Protein AF-A0A2H0QIR8-F1 (afdb_monomer)

Mean predicted aligned error: 7.7 Å

Radius of gyration: 20.05 Å; Cα contacts (8 Å, |Δi|>4): 141; chains: 1; bounding box: 54×33×45 Å

Structure (mmCIF, N/CA/C/O backbone):
data_AF-A0A2H0QIR8-F1
#
_entry.id   AF-A0A2H0QIR8-F1
#
loop_
_atom_site.group_PDB
_atom_site.id
_atom_site.type_symbol
_atom_site.label_atom_id
_atom_site.label_alt_id
_atom_site.label_comp_id
_atom_site.label_asym_id
_atom_site.label_entity_id
_atom_site.label_seq_id
_atom_site.pdbx_PDB_ins_code
_atom_site.Cartn_x
_atom_site.Cartn_y
_atom_site.Cartn_z
_atom_site.occupancy
_atom_site.B_iso_or_equiv
_atom_site.auth_seq_id
_atom_site.auth_comp_id
_atom_site.auth_asym_id
_atom_site.auth_atom_id
_atom_site.pdbx_PDB_model_num
ATOM 1 N N . MET A 1 1 ? -20.745 -11.296 -6.417 1.00 85.25 1 MET A N 1
ATOM 2 C CA . MET A 1 1 ? -19.866 -11.182 -5.228 1.00 85.25 1 MET A CA 1
ATOM 3 C C . MET A 1 1 ? -20.223 -9.989 -4.343 1.00 85.25 1 MET A C 1
ATOM 5 O O . MET A 1 1 ? -20.564 -10.203 -3.192 1.00 85.25 1 MET A O 1
ATOM 9 N N . ILE A 1 2 ? -20.226 -8.756 -4.863 1.00 90.00 2 ILE A N 1
ATOM 10 C CA . ILE A 1 2 ? -20.545 -7.543 -4.082 1.00 90.00 2 ILE A CA 1
ATOM 11 C C . ILE A 1 2 ? -21.910 -7.641 -3.384 1.00 90.00 2 ILE A C 1
ATOM 13 O O . ILE A 1 2 ? -21.970 -7.534 -2.166 1.00 90.00 2 ILE A O 1
ATOM 17 N N . LEU A 1 3 ? -22.983 -7.952 -4.118 1.00 93.56 3 LEU A N 1
ATOM 18 C CA . LEU A 1 3 ? -24.334 -8.078 -3.545 1.00 93.56 3 LEU A CA 1
ATOM 19 C C . LEU A 1 3 ? -24.420 -9.098 -2.396 1.00 93.56 3 LEU A C 1
ATOM 21 O O . LEU A 1 3 ? -25.141 -8.874 -1.432 1.00 93.56 3 LEU A O 1
ATOM 25 N N . PHE A 1 4 ? -23.645 -10.184 -2.473 1.00 95.06 4 PHE A N 1
ATOM 26 C CA . PHE A 1 4 ? -23.583 -11.196 -1.418 1.00 95.06 4 PHE A CA 1
ATOM 27 C C . PHE A 1 4 ? -22.948 -10.635 -0.139 1.00 95.06 4 PHE A C 1
ATOM 29 O O . PHE A 1 4 ? -23.516 -10.777 0.940 1.00 95.06 4 PHE A O 1
ATOM 36 N N . ILE A 1 5 ? -21.819 -9.929 -0.266 1.00 94.56 5 ILE A N 1
ATOM 37 C CA . ILE A 1 5 ? -21.133 -9.289 0.867 1.00 94.56 5 ILE A CA 1
ATOM 38 C C . ILE A 1 5 ? -22.055 -8.265 1.542 1.00 94.56 5 ILE A C 1
ATOM 40 O O . ILE A 1 5 ? -22.181 -8.265 2.766 1.00 94.56 5 ILE A O 1
ATOM 44 N N . TRP A 1 6 ? -22.748 -7.434 0.756 1.00 94.25 6 TRP A N 1
ATOM 45 C CA . TRP A 1 6 ? -23.712 -6.469 1.292 1.00 94.25 6 TRP A CA 1
ATOM 46 C C . TRP A 1 6 ? -24.889 -7.157 1.987 1.00 94.25 6 TRP A C 1
ATOM 48 O O . TRP A 1 6 ? -25.276 -6.735 3.073 1.00 94.25 6 TRP A O 1
ATOM 58 N N . GLY A 1 7 ? -25.419 -8.242 1.417 1.00 96.44 7 GLY A N 1
ATOM 59 C CA . GLY A 1 7 ? -26.488 -9.025 2.039 1.00 96.44 7 GLY A CA 1
ATOM 60 C C . GLY A 1 7 ? -26.086 -9.594 3.404 1.00 96.44 7 GLY A C 1
ATOM 61 O O . GLY A 1 7 ? -26.820 -9.444 4.384 1.00 96.44 7 GLY A O 1
ATOM 62 N N . VAL A 1 8 ? -24.890 -10.180 3.505 1.00 96.12 8 VAL A N 1
ATOM 63 C CA . VAL A 1 8 ? -24.347 -10.683 4.780 1.00 96.12 8 VAL A CA 1
ATOM 64 C C . VAL A 1 8 ? -24.144 -9.543 5.782 1.00 96.12 8 VAL A C 1
ATOM 66 O O . VAL A 1 8 ? -24.534 -9.658 6.942 1.00 96.12 8 VAL A O 1
ATOM 69 N N . ALA A 1 9 ? -23.598 -8.407 5.347 1.00 94.31 9 ALA A N 1
ATOM 70 C CA . ALA A 1 9 ? -23.396 -7.257 6.226 1.00 94.31 9 ALA A CA 1
ATOM 71 C C . ALA A 1 9 ? -24.724 -6.706 6.780 1.00 94.31 9 ALA A C 1
ATOM 73 O O . ALA A 1 9 ? -24.834 -6.464 7.985 1.00 94.31 9 ALA A O 1
ATOM 74 N N . PHE A 1 10 ? -25.749 -6.553 5.934 1.00 94.81 10 PHE A N 1
ATOM 75 C CA . PHE A 1 10 ? -27.067 -6.063 6.352 1.00 94.81 10 PHE A CA 1
ATOM 76 C C . PHE A 1 10 ? -27.774 -7.030 7.301 1.00 94.81 10 PHE A C 1
ATOM 78 O O . PHE A 1 10 ? -28.322 -6.592 8.312 1.00 94.81 10 PHE A O 1
ATOM 85 N N . THR A 1 11 ? -27.732 -8.333 7.017 1.00 95.50 11 THR A N 1
ATOM 86 C CA . THR A 1 11 ? -28.351 -9.352 7.881 1.00 95.50 11 THR A CA 1
ATOM 87 C C . THR A 1 11 ? -27.687 -9.404 9.254 1.00 95.50 11 THR A C 1
ATOM 89 O O . THR A 1 11 ? -28.385 -9.333 10.264 1.00 95.50 11 THR A O 1
ATOM 92 N N . LEU A 1 12 ? -26.353 -9.425 9.322 1.00 94.81 12 LEU A N 1
ATOM 93 C CA . LEU A 1 12 ? -25.621 -9.400 10.594 1.00 94.81 12 LEU A CA 1
ATOM 94 C C . LEU A 1 12 ? -25.852 -8.104 11.377 1.00 94.81 12 LEU A C 1
ATOM 96 O O . LEU A 1 12 ? -26.029 -8.145 12.593 1.00 94.81 12 LEU A O 1
ATOM 100 N N . THR A 1 13 ? -25.905 -6.960 10.691 1.00 93.31 13 THR A N 1
ATOM 101 C CA . THR A 1 13 ? -26.209 -5.672 11.334 1.00 93.31 13 THR A CA 1
ATOM 102 C C . THR A 1 13 ? -27.641 -5.653 11.869 1.00 93.31 13 THR A C 1
ATOM 104 O O . THR A 1 13 ? -27.863 -5.207 12.992 1.00 93.31 13 THR A O 1
ATOM 107 N N . GLY A 1 14 ? -28.605 -6.201 11.121 1.00 94.12 14 GLY A N 1
ATOM 108 C CA . GLY A 1 14 ? -29.989 -6.359 11.569 1.00 94.12 14 GLY A CA 1
ATOM 109 C C . GLY A 1 14 ? -30.105 -7.260 12.801 1.00 94.12 14 GLY A C 1
ATOM 110 O O . GLY A 1 14 ? -30.740 -6.877 13.782 1.00 94.12 14 GLY A O 1
ATOM 111 N N . LEU A 1 15 ? -29.424 -8.410 12.805 1.00 95.00 15 LEU A N 1
ATOM 112 C CA . LEU A 1 15 ? -29.363 -9.309 13.964 1.00 95.00 15 LEU A CA 1
ATOM 113 C C . LEU A 1 15 ? -28.698 -8.644 15.180 1.00 95.00 15 LEU A C 1
ATOM 115 O O . LEU A 1 15 ? -29.187 -8.783 16.301 1.00 95.00 15 LEU A O 1
ATOM 119 N N . SER A 1 16 ? -27.623 -7.878 14.970 1.00 94.25 16 SER A N 1
ATOM 120 C CA . SER A 1 16 ? -26.984 -7.081 16.026 1.00 94.25 16 SER A CA 1
ATOM 121 C C . SER A 1 16 ? -27.949 -6.047 16.605 1.00 94.25 16 SER A C 1
ATOM 123 O O . SER A 1 16 ? -28.041 -5.904 17.823 1.00 94.25 16 SER A O 1
ATOM 125 N N . PHE A 1 17 ? -28.723 -5.377 15.747 1.00 93.50 17 PHE A N 1
ATOM 126 C CA . PHE A 1 17 ? -29.702 -4.375 16.159 1.00 93.50 17 PHE A CA 1
ATOM 127 C C . PHE A 1 17 ? -30.837 -4.982 16.992 1.00 93.50 17 PHE A C 1
ATOM 129 O O . PHE A 1 17 ? -31.295 -4.358 17.944 1.00 93.50 17 PHE A O 1
ATOM 136 N N . LEU A 1 18 ? -31.276 -6.207 16.684 1.00 94.06 18 LEU A N 1
ATOM 137 C CA . LEU A 1 18 ? -32.261 -6.923 17.505 1.00 94.06 18 LEU A CA 1
ATOM 138 C C . LEU A 1 18 ? -31.709 -7.301 18.887 1.00 94.06 18 LEU A C 1
ATOM 140 O O . LEU A 1 18 ? -32.464 -7.314 19.855 1.00 94.06 18 LEU A O 1
ATOM 144 N N . LYS A 1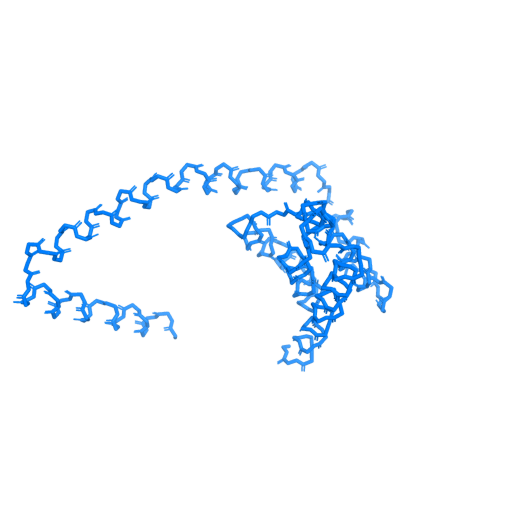 19 ? -30.407 -7.597 18.980 1.00 94.25 19 LYS A N 1
ATOM 145 C CA . LYS A 1 19 ? -29.754 -8.040 20.218 1.00 94.25 19 LYS A CA 1
ATOM 146 C C . LYS A 1 19 ? -29.381 -6.883 21.146 1.00 94.25 19 LYS A C 1
ATOM 148 O O . LYS A 1 19 ? -29.557 -6.997 22.353 1.00 94.25 19 LYS A O 1
ATOM 153 N N . ASP A 1 20 ? -28.863 -5.791 20.592 1.00 94.25 20 ASP A N 1
ATOM 154 C CA . ASP A 1 20 ? -28.479 -4.594 21.339 1.00 94.25 20 ASP A CA 1
ATOM 155 C C . ASP A 1 20 ? -28.569 -3.358 20.431 1.00 94.25 20 ASP A C 1
ATOM 157 O O . ASP A 1 20 ? -27.643 -3.016 19.681 1.00 94.25 20 ASP A O 1
ATOM 161 N N . LYS A 1 21 ? -29.728 -2.693 20.480 1.00 90.62 21 LYS A N 1
ATOM 162 C CA . LYS A 1 21 ? -30.020 -1.499 19.673 1.00 90.62 21 LYS A CA 1
ATOM 163 C C . LYS A 1 21 ? -29.065 -0.356 19.987 1.00 90.62 21 LYS A C 1
ATOM 165 O O . LYS A 1 21 ? -28.601 0.316 19.069 1.00 90.62 21 LYS A O 1
ATOM 170 N N . GLN A 1 22 ? -28.784 -0.141 21.270 1.00 93.50 22 GLN A N 1
ATOM 171 C CA . GLN A 1 22 ? -28.008 1.003 21.727 1.00 93.50 22 GLN A CA 1
ATOM 172 C C . GLN A 1 22 ? -26.551 0.864 21.290 1.00 93.50 22 GLN A C 1
ATOM 174 O O . GLN A 1 22 ? -26.025 1.749 20.616 1.00 93.50 22 GLN A O 1
ATOM 179 N N . LYS A 1 23 ? -25.943 -0.300 21.535 1.00 91.88 23 LYS A N 1
ATOM 180 C CA . LYS A 1 23 ? -24.572 -0.585 21.102 1.00 91.88 23 LYS A CA 1
ATOM 181 C C . LYS A 1 23 ? -24.426 -0.574 19.583 1.00 91.88 23 LYS A C 1
ATOM 183 O O . LYS A 1 23 ? -23.459 -0.023 19.061 1.00 91.88 23 LYS A O 1
ATOM 188 N N . THR A 1 24 ? -25.389 -1.148 18.857 1.00 93.44 24 THR A N 1
ATOM 189 C CA . THR A 1 24 ? -25.355 -1.152 17.386 1.00 93.44 24 THR A CA 1
ATOM 190 C C . THR A 1 24 ? -25.426 0.274 16.834 1.00 93.44 24 THR A C 1
ATOM 192 O O . THR A 1 24 ? -24.661 0.626 15.938 1.00 93.44 24 THR A O 1
ATOM 195 N N . TYR A 1 25 ? -26.288 1.121 17.400 1.00 93.69 25 TYR A N 1
ATOM 196 C CA . TYR A 1 25 ? -26.422 2.521 16.998 1.00 93.69 25 TYR A CA 1
ATOM 197 C C . TYR A 1 25 ? -25.160 3.348 17.287 1.00 93.69 25 TYR A C 1
ATOM 199 O O . TYR A 1 25 ? -24.696 4.086 16.415 1.00 93.69 25 TYR A O 1
ATOM 207 N N . GLU A 1 26 ? -24.566 3.194 18.472 1.00 94.81 26 GLU A N 1
ATOM 208 C CA . GLU A 1 26 ? -23.320 3.875 18.847 1.00 94.81 26 GLU A CA 1
ATOM 209 C C . GLU A 1 26 ? -22.171 3.529 17.892 1.00 94.81 26 GLU A C 1
ATOM 211 O O . GLU A 1 26 ? -21.480 4.428 17.399 1.00 94.81 26 GLU A O 1
ATOM 216 N N . VAL A 1 27 ? -22.009 2.243 17.562 1.00 93.69 27 VAL A N 1
ATOM 217 C CA . VAL A 1 27 ? -20.994 1.782 16.605 1.00 93.69 27 VAL A CA 1
ATOM 218 C C . VAL A 1 27 ? -21.278 2.315 15.200 1.00 93.69 27 VAL A C 1
ATOM 220 O O . VAL A 1 27 ? -20.353 2.798 14.550 1.00 93.69 27 VAL A O 1
ATOM 223 N N . LEU A 1 28 ? -22.534 2.318 14.736 1.00 93.88 28 LEU A N 1
ATOM 224 C CA . LEU A 1 28 ? -22.894 2.887 13.429 1.00 93.88 28 LEU A CA 1
ATOM 225 C C . LEU A 1 28 ? -22.543 4.378 13.332 1.00 93.88 28 LEU A C 1
ATOM 227 O O . LEU A 1 28 ? -21.944 4.811 12.344 1.00 93.88 28 LEU A O 1
ATOM 231 N N . ILE A 1 29 ? -22.864 5.168 14.361 1.00 95.62 29 ILE A N 1
ATOM 232 C CA . ILE A 1 29 ? -22.491 6.589 14.410 1.00 95.62 29 ILE A CA 1
ATOM 233 C C . ILE A 1 29 ? -20.975 6.749 14.408 1.00 95.62 29 ILE A C 1
ATOM 235 O O . ILE A 1 29 ? -20.453 7.611 13.695 1.00 95.62 29 ILE A O 1
ATOM 239 N N . PHE A 1 30 ? -20.263 5.945 15.197 1.00 94.81 30 PHE A N 1
ATOM 240 C CA . PHE A 1 30 ? -18.806 5.973 15.241 1.00 94.81 30 PHE A CA 1
ATOM 241 C C . PHE A 1 30 ? -18.199 5.673 13.864 1.00 94.81 30 PHE A C 1
ATOM 243 O O . PHE A 1 30 ? -17.352 6.434 13.391 1.00 94.81 30 PHE A O 1
ATOM 250 N N . SER A 1 31 ? -18.688 4.641 13.172 1.00 93.31 31 SER A N 1
ATOM 251 C CA . SER A 1 31 ? -18.265 4.290 11.815 1.00 93.31 31 SER A CA 1
ATOM 252 C C . SER A 1 31 ? -18.531 5.419 10.819 1.00 93.31 31 SER A C 1
ATOM 254 O O . SER A 1 31 ? -17.636 5.769 10.051 1.00 93.31 31 SER A O 1
ATOM 256 N N . ILE A 1 32 ? -19.709 6.056 10.861 1.00 94.69 32 ILE A N 1
ATOM 257 C CA . ILE A 1 32 ? -20.032 7.201 9.989 1.00 94.69 32 ILE A CA 1
ATOM 258 C C . ILE A 1 32 ? -19.130 8.403 10.298 1.00 94.69 32 ILE A C 1
ATOM 260 O O . ILE A 1 32 ? -18.660 9.069 9.376 1.00 94.69 32 ILE A O 1
ATOM 264 N N . LYS A 1 33 ? -18.857 8.697 11.574 1.00 95.44 33 LYS A N 1
ATOM 265 C CA . LYS A 1 33 ? -17.932 9.776 11.967 1.00 95.44 33 LYS A CA 1
ATOM 266 C C . LYS A 1 33 ? -16.508 9.496 11.489 1.00 95.44 33 LYS A C 1
ATOM 268 O O . LYS A 1 33 ? -15.866 10.398 10.955 1.00 95.44 33 LYS A O 1
ATOM 273 N N . SER A 1 34 ? -16.036 8.260 11.638 1.00 93.44 34 SER A N 1
ATOM 274 C CA . SER A 1 34 ? -14.732 7.825 11.131 1.00 93.44 34 SER A CA 1
ATOM 275 C C . SER A 1 34 ? -14.657 7.974 9.609 1.00 93.44 34 SER A C 1
ATOM 277 O O . SER A 1 34 ? -13.729 8.595 9.093 1.00 93.44 34 SER A O 1
ATOM 279 N N . LEU A 1 35 ? -15.697 7.537 8.891 1.00 91.06 35 LEU A N 1
ATOM 280 C CA . LEU A 1 35 ? -15.799 7.698 7.442 1.00 91.06 35 LEU A CA 1
ATOM 281 C C . LEU A 1 35 ? -15.770 9.178 7.030 1.00 91.06 35 LEU A C 1
ATOM 283 O O . LEU A 1 35 ? -14.998 9.550 6.151 1.00 91.06 35 LEU A O 1
ATOM 287 N N . LYS A 1 36 ? -16.538 10.046 7.704 1.00 94.00 36 LYS A N 1
ATOM 288 C CA . LYS A 1 36 ? -16.517 11.501 7.466 1.00 94.00 36 LYS A CA 1
ATOM 289 C C . LYS A 1 36 ? -15.148 12.126 7.729 1.00 94.00 36 LYS A C 1
ATOM 291 O O . LYS A 1 36 ? -14.798 13.079 7.048 1.00 94.00 36 LYS A O 1
ATOM 296 N N . LYS A 1 37 ? -14.375 11.607 8.685 1.00 91.38 37 LYS A N 1
ATOM 297 C CA . LYS A 1 37 ? -13.007 12.073 8.958 1.00 91.38 37 LYS A CA 1
ATOM 298 C C . LYS A 1 37 ? -12.024 11.638 7.866 1.00 91.38 37 LYS A C 1
ATOM 300 O O . LYS A 1 37 ? -11.109 12.388 7.551 1.00 91.38 37 LYS A O 1
ATOM 305 N N 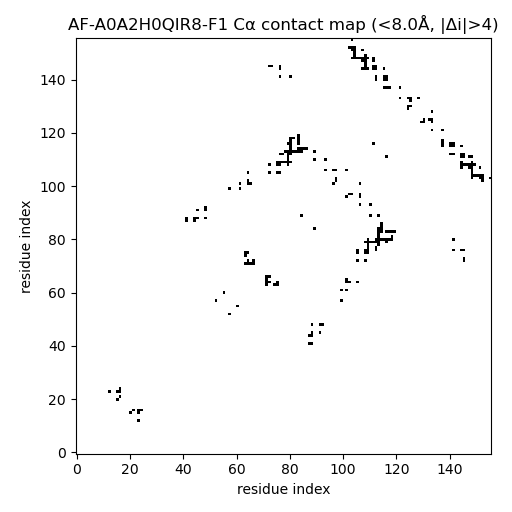. LEU A 1 38 ? -12.225 10.456 7.284 1.00 87.06 38 LEU A N 1
ATOM 306 C CA . LEU A 1 38 ? -11.401 9.937 6.189 1.00 87.06 38 LEU A CA 1
ATOM 307 C C . LEU A 1 38 ? -11.756 10.560 4.832 1.00 87.06 38 LEU A C 1
ATOM 309 O O . LEU A 1 38 ? -10.869 10.719 3.998 1.00 87.06 38 LEU A O 1
ATOM 313 N N . LEU A 1 39 ? -13.020 10.942 4.610 1.00 89.00 39 LEU A N 1
ATOM 314 C CA . LEU A 1 39 ? -13.508 11.480 3.333 1.00 89.00 39 LEU A CA 1
ATOM 315 C C . LEU A 1 39 ? -12.649 12.631 2.778 1.00 89.00 39 LEU A C 1
ATOM 317 O O . LEU A 1 39 ? -12.214 12.513 1.637 1.00 89.00 39 LEU A O 1
ATOM 321 N N . PRO A 1 40 ? -12.365 13.716 3.531 1.00 88.81 40 PRO A N 1
ATOM 322 C CA . PRO A 1 40 ? -11.576 14.840 3.025 1.00 88.81 40 PRO A CA 1
ATOM 323 C C . PRO A 1 40 ? -10.185 14.409 2.567 1.00 88.81 40 PRO A C 1
ATOM 325 O O . PRO A 1 40 ? -9.709 14.843 1.522 1.00 88.81 40 PRO A O 1
ATOM 328 N N . THR A 1 41 ? -9.556 13.508 3.325 1.00 82.75 41 THR A N 1
ATOM 329 C CA . THR A 1 41 ? -8.258 12.936 2.980 1.00 82.75 41 THR A CA 1
ATOM 330 C C . THR A 1 41 ? -8.356 12.110 1.699 1.00 82.75 41 THR A C 1
ATOM 332 O O . THR A 1 41 ? -7.579 12.345 0.784 1.00 82.75 41 THR A O 1
ATOM 335 N N . LEU A 1 42 ? -9.350 11.223 1.575 1.00 83.75 42 LEU A N 1
ATO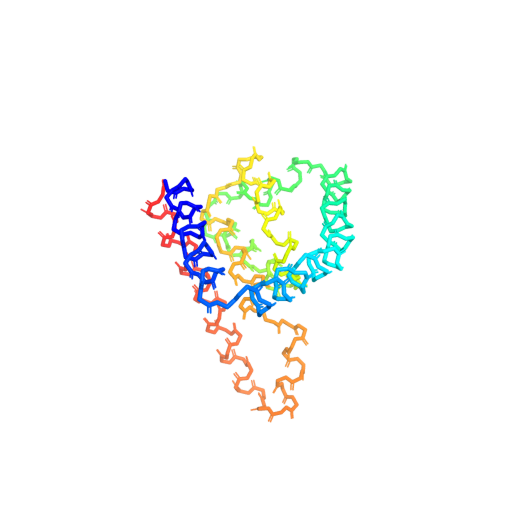M 336 C CA . LEU A 1 42 ? -9.573 10.426 0.361 1.00 83.75 42 LEU A CA 1
ATOM 337 C C . LEU A 1 42 ? -9.853 11.300 -0.872 1.00 83.75 42 LEU A C 1
ATOM 339 O O . LEU A 1 42 ? -9.297 11.048 -1.937 1.00 83.75 42 LEU A O 1
ATOM 343 N N . PHE A 1 43 ? -10.669 12.347 -0.738 1.00 85.12 43 PHE A N 1
ATOM 344 C CA . PHE A 1 43 ? -10.943 13.284 -1.830 1.00 85.12 43 PHE A CA 1
ATOM 345 C C . PHE A 1 43 ? -9.695 14.065 -2.241 1.00 85.12 43 PHE A C 1
ATOM 347 O O . PHE A 1 43 ? -9.393 14.131 -3.431 1.00 85.12 43 PHE A O 1
ATOM 354 N N . GLY A 1 44 ? -8.940 14.604 -1.278 1.00 84.06 44 GLY A N 1
ATOM 355 C CA . GLY A 1 44 ? -7.676 15.288 -1.560 1.00 84.06 44 GLY A CA 1
ATOM 356 C C . GLY A 1 44 ? -6.668 14.372 -2.255 1.00 84.06 44 GLY A C 1
ATOM 357 O O . GLY A 1 44 ? -5.984 14.788 -3.184 1.00 84.06 44 GLY A O 1
ATOM 358 N N . MET A 1 45 ? -6.638 13.099 -1.865 1.00 77.38 45 MET A N 1
ATOM 359 C CA . MET A 1 45 ? -5.806 12.062 -2.470 1.00 77.38 45 MET A CA 1
ATOM 360 C C . MET A 1 45 ? -6.196 11.759 -3.923 1.00 77.38 45 MET A C 1
ATOM 362 O O . MET A 1 45 ? -5.333 11.774 -4.798 1.00 77.38 45 MET A O 1
ATOM 366 N N . VAL A 1 46 ? -7.483 11.524 -4.202 1.00 79.62 46 VAL A N 1
ATOM 367 C CA . VAL A 1 46 ? -7.977 11.286 -5.572 1.00 79.62 46 VAL A CA 1
ATOM 368 C C . VAL A 1 46 ? -7.736 12.510 -6.455 1.00 79.62 46 VAL A C 1
ATOM 370 O O . VAL A 1 46 ? -7.298 12.363 -7.594 1.00 79.62 46 VAL A O 1
ATOM 373 N N . PHE A 1 47 ? -7.955 13.715 -5.921 1.00 83.56 47 PHE A N 1
ATOM 374 C CA . PHE A 1 47 ? -7.677 14.960 -6.632 1.00 83.56 47 PHE A CA 1
ATOM 375 C C . PHE A 1 47 ? -6.187 15.115 -6.949 1.00 83.56 47 PHE A C 1
ATOM 377 O O . PHE A 1 47 ? -5.837 15.447 -8.075 1.00 83.56 47 PHE A O 1
ATOM 384 N N . PHE A 1 48 ? -5.302 14.819 -5.994 1.00 78.25 48 PHE A N 1
ATOM 385 C CA . PHE A 1 48 ? -3.853 14.871 -6.193 1.00 78.25 48 PHE A CA 1
ATOM 386 C C . PHE A 1 48 ? -3.373 13.873 -7.253 1.00 78.25 48 PHE A C 1
ATOM 388 O O . PHE A 1 48 ? -2.580 14.236 -8.117 1.00 78.25 48 PHE A O 1
ATOM 395 N N . VAL A 1 49 ? -3.890 12.639 -7.234 1.00 74.31 49 VAL A N 1
ATOM 396 C CA . VAL A 1 49 ? -3.601 11.644 -8.280 1.00 74.31 49 VAL A CA 1
ATOM 397 C C . VAL A 1 49 ? -4.086 12.139 -9.636 1.00 74.31 49 VAL A C 1
ATOM 399 O O . VAL A 1 49 ? -3.311 12.133 -10.585 1.00 74.31 49 VAL A O 1
ATOM 402 N N . GLY A 1 50 ? -5.327 12.625 -9.723 1.00 76.31 50 GLY A N 1
ATOM 403 C CA . GLY A 1 50 ? -5.856 13.213 -10.954 1.00 76.31 50 GLY A CA 1
ATOM 404 C C . GLY A 1 50 ? -4.980 14.360 -11.461 1.00 76.31 50 GLY A C 1
ATOM 405 O O . GLY A 1 50 ? -4.610 14.379 -12.629 1.00 76.31 50 GLY A O 1
ATOM 406 N N . PHE A 1 51 ? -4.564 15.264 -10.574 1.00 81.94 51 PHE A N 1
ATOM 407 C CA . PHE A 1 51 ? -3.688 16.388 -10.895 1.00 81.94 51 PHE A CA 1
ATOM 408 C C . PHE A 1 51 ? -2.320 15.937 -11.424 1.00 81.94 51 PHE A C 1
ATOM 410 O O . PHE A 1 51 ? -1.881 16.429 -12.463 1.00 81.94 51 PHE A O 1
ATOM 417 N N . ILE A 1 52 ? -1.677 14.954 -10.779 1.00 74.06 52 ILE A N 1
ATOM 418 C CA . ILE A 1 52 ? -0.438 14.340 -11.282 1.00 74.06 52 ILE A CA 1
ATOM 419 C C . ILE 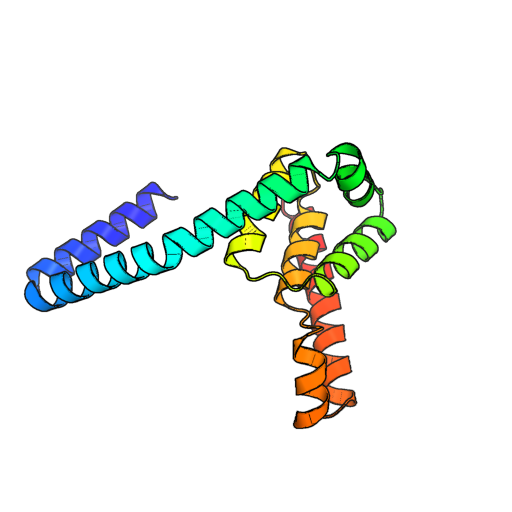A 1 52 ? -0.667 13.760 -12.679 1.00 74.06 52 ILE A C 1
ATOM 421 O O . ILE A 1 52 ? 0.079 14.088 -13.592 1.00 74.06 52 ILE A O 1
ATOM 425 N N . LEU A 1 53 ? -1.711 12.955 -12.877 1.00 69.25 53 LEU A N 1
ATOM 426 C CA . LEU A 1 53 ? -2.009 12.357 -14.184 1.00 69.25 53 LEU A CA 1
ATOM 427 C C . LEU A 1 53 ? -2.342 13.405 -15.260 1.00 69.25 53 LEU A C 1
ATOM 429 O O . LEU A 1 53 ? -2.151 13.146 -16.439 1.00 69.25 53 LEU A O 1
ATOM 433 N N . THR A 1 54 ? -2.802 14.597 -14.873 1.00 75.62 54 THR A N 1
ATOM 434 C CA . THR A 1 54 ? -3.042 15.701 -15.818 1.00 75.62 54 THR A CA 1
ATOM 435 C C . THR A 1 54 ? -1.734 16.397 -16.218 1.00 75.62 54 THR A C 1
ATOM 437 O O . THR A 1 54 ? -1.581 16.830 -17.356 1.00 75.62 54 THR A O 1
ATOM 440 N N . ILE A 1 55 ? -0.781 16.516 -15.286 1.00 75.00 55 ILE A N 1
ATOM 441 C CA . ILE A 1 55 ? 0.532 17.143 -15.524 1.00 75.00 55 ILE A CA 1
ATOM 442 C C . ILE A 1 55 ? 1.479 16.204 -16.277 1.00 75.00 55 ILE A C 1
ATOM 444 O O . ILE A 1 55 ? 2.275 16.652 -17.103 1.00 75.00 55 ILE A O 1
ATOM 448 N N . PHE A 1 56 ? 1.428 14.909 -15.974 1.00 66.75 56 PHE A N 1
ATOM 449 C CA . PHE A 1 56 ? 2.251 13.891 -16.611 1.00 66.75 56 PHE A CA 1
ATOM 450 C C . PHE A 1 56 ? 1.462 13.256 -17.761 1.00 66.75 56 PHE A C 1
ATOM 452 O O . PHE A 1 56 ? 0.513 12.530 -17.486 1.00 66.75 56 PHE A O 1
ATOM 459 N N . PRO A 1 57 ? 1.848 13.480 -19.035 1.00 66.75 57 PRO A N 1
ATOM 460 C CA . PRO A 1 57 ? 1.145 12.909 -20.176 1.00 66.75 57 PRO A CA 1
ATOM 461 C C . PRO A 1 57 ? 1.005 11.398 -20.026 1.00 66.75 57 PRO A C 1
ATOM 463 O O . PRO A 1 57 ? 1.984 10.722 -19.684 1.00 66.75 57 PRO A O 1
ATOM 466 N N . GLU A 1 58 ? -0.177 10.875 -20.348 1.00 66.56 58 GLU A N 1
ATOM 467 C CA . GLU A 1 58 ? -0.452 9.436 -20.353 1.00 66.56 58 GLU A CA 1
ATOM 468 C C . GLU A 1 58 ? 0.621 8.665 -21.131 1.00 66.56 58 GLU A C 1
ATOM 470 O O . GLU A 1 58 ? 1.090 7.627 -20.681 1.00 66.56 58 GLU A O 1
ATOM 475 N N . GLU A 1 59 ? 1.110 9.240 -22.231 1.00 65.75 59 GLU A N 1
ATOM 476 C CA . GLU A 1 59 ? 2.195 8.715 -23.063 1.00 65.75 59 GLU A CA 1
ATOM 477 C C . GLU A 1 59 ? 3.500 8.481 -22.286 1.00 65.75 59 GLU A C 1
ATOM 479 O O . GLU A 1 59 ? 4.146 7.449 -22.463 1.00 65.75 59 GLU A O 1
ATOM 484 N N . LYS A 1 60 ? 3.890 9.402 -21.393 1.00 69.56 60 LYS A N 1
ATOM 485 C CA . LYS A 1 60 ? 5.124 9.273 -20.596 1.00 69.56 60 LYS A CA 1
ATOM 486 C C . LYS A 1 60 ? 4.983 8.218 -19.509 1.00 69.56 60 LYS A C 1
ATOM 488 O O . LYS A 1 60 ? 5.936 7.496 -19.233 1.00 69.56 60 LYS A O 1
ATOM 493 N N . ILE A 1 61 ? 3.802 8.125 -18.904 1.00 68.12 61 ILE A N 1
ATOM 494 C CA . ILE A 1 61 ? 3.499 7.105 -17.898 1.00 68.12 61 ILE A CA 1
ATOM 495 C C . ILE A 1 61 ? 3.475 5.736 -18.574 1.00 68.12 61 ILE A C 1
ATOM 497 O O . ILE A 1 61 ? 4.179 4.818 -18.156 1.00 68.12 61 ILE A O 1
ATOM 501 N N . MET A 1 62 ? 2.747 5.622 -19.683 1.00 69.50 62 MET A N 1
ATOM 502 C CA . MET A 1 62 ? 2.672 4.398 -20.464 1.00 69.50 62 MET A CA 1
ATOM 503 C C . MET A 1 62 ? 4.032 4.010 -21.037 1.00 69.50 62 MET A C 1
ATOM 505 O O . MET A 1 62 ? 4.308 2.827 -21.100 1.00 69.50 62 MET A O 1
ATOM 509 N N . MET A 1 63 ? 4.949 4.930 -21.349 1.00 70.88 63 MET A N 1
ATOM 510 C CA . MET A 1 63 ? 6.314 4.571 -21.770 1.00 70.88 63 MET A CA 1
ATOM 511 C C . MET A 1 63 ? 7.070 3.720 -20.728 1.00 70.88 63 MET A C 1
ATOM 513 O O . MET A 1 63 ? 7.868 2.856 -21.103 1.00 70.88 63 MET A O 1
ATOM 517 N N . ILE A 1 64 ? 6.791 3.923 -19.435 1.00 69.75 64 ILE A N 1
ATOM 518 C CA . ILE A 1 64 ? 7.357 3.130 -18.332 1.00 69.75 64 ILE A CA 1
ATOM 519 C C . ILE A 1 64 ? 6.674 1.753 -18.260 1.00 69.75 64 ILE A C 1
ATOM 521 O O . ILE A 1 64 ? 7.349 0.737 -18.115 1.00 69.75 64 ILE A O 1
ATOM 525 N N . PHE A 1 65 ? 5.347 1.706 -18.419 1.00 69.12 65 PHE A N 1
ATOM 526 C CA . PHE A 1 65 ? 4.552 0.469 -18.358 1.00 69.12 65 PHE A CA 1
ATOM 527 C C . PHE A 1 65 ? 4.543 -0.349 -19.664 1.00 69.12 65 PHE A C 1
ATOM 529 O O . PHE A 1 65 ? 4.143 -1.508 -19.662 1.00 69.12 65 PHE A O 1
ATOM 536 N N . ASN A 1 66 ? 4.988 0.228 -20.778 1.00 68.00 66 ASN A N 1
ATOM 537 C CA . ASN A 1 66 ? 4.996 -0.380 -22.112 1.00 68.00 66 ASN A CA 1
ATOM 538 C C . ASN A 1 66 ? 6.408 -0.843 -22.517 1.00 68.00 66 ASN A C 1
ATOM 540 O O . ASN A 1 66 ? 6.612 -1.344 -23.625 1.00 68.00 66 ASN A O 1
ATOM 544 N N . HIS A 1 67 ? 7.398 -0.701 -21.622 1.00 63.94 67 HIS A N 1
ATOM 545 C CA . HIS A 1 67 ? 8.689 -1.367 -21.774 1.00 63.94 67 HIS A CA 1
ATOM 546 C C . HIS A 1 67 ? 8.471 -2.881 -21.720 1.00 63.94 67 HIS A C 1
ATOM 548 O O . HIS A 1 67 ? 8.298 -3.473 -20.656 1.00 63.94 67 HIS A O 1
ATOM 554 N N . LYS A 1 68 ? 8.457 -3.507 -22.898 1.00 57.53 68 LYS A N 1
ATOM 555 C CA . LYS A 1 68 ? 8.274 -4.950 -23.033 1.00 57.53 68 LYS A CA 1
ATOM 556 C C . LYS A 1 68 ? 9.469 -5.687 -22.423 1.00 57.53 68 LYS A C 1
ATOM 558 O O . LYS A 1 68 ? 10.617 -5.418 -22.773 1.00 57.53 68 LYS A O 1
ATOM 563 N N . GLY A 1 69 ? 9.184 -6.646 -21.543 1.00 70.88 69 GLY A N 1
ATOM 564 C CA . GLY A 1 69 ? 10.163 -7.577 -20.982 1.00 70.88 69 GLY A CA 1
ATOM 565 C C . GLY A 1 69 ? 10.587 -7.286 -19.539 1.00 70.88 69 GLY A C 1
ATOM 566 O O . GLY A 1 69 ? 10.174 -6.313 -18.911 1.00 70.88 69 GLY A O 1
ATOM 567 N N . TYR A 1 70 ? 11.453 -8.156 -19.014 1.00 77.06 70 TYR A N 1
ATOM 568 C CA . TYR A 1 70 ? 11.887 -8.168 -17.610 1.00 77.06 70 TYR A CA 1
ATOM 569 C C . TYR A 1 70 ? 12.490 -6.839 -17.115 1.00 77.06 70 TYR A C 1
ATOM 571 O O . TYR A 1 70 ? 12.411 -6.534 -15.926 1.00 77.06 70 TYR A O 1
ATOM 579 N N . LEU A 1 71 ? 13.049 -6.023 -18.019 1.00 78.19 71 LEU A N 1
ATOM 580 C CA . LEU A 1 71 ? 13.581 -4.692 -17.703 1.00 78.19 71 LEU A CA 1
ATOM 581 C C . LEU A 1 71 ? 12.487 -3.694 -17.299 1.00 78.19 71 LEU A C 1
ATOM 583 O O . LEU A 1 71 ? 12.655 -2.998 -16.301 1.00 78.19 71 LEU A O 1
ATOM 587 N N . GLY A 1 72 ? 11.361 -3.646 -18.020 1.00 78.69 72 GLY A N 1
ATOM 588 C CA . GLY A 1 72 ? 10.232 -2.779 -17.658 1.00 78.69 72 GLY A CA 1
ATOM 589 C C . GLY A 1 72 ? 9.641 -3.171 -16.307 1.00 78.69 72 GLY A C 1
ATOM 590 O O . GLY A 1 72 ? 9.395 -2.324 -15.451 1.00 78.69 72 GLY A O 1
ATOM 591 N N . PHE A 1 73 ? 9.538 -4.478 -16.075 1.00 84.56 73 PHE A N 1
ATOM 592 C CA . PHE A 1 73 ? 9.066 -5.040 -14.815 1.00 84.56 73 PHE A CA 1
ATOM 593 C C . PHE A 1 73 ? 9.939 -4.666 -13.617 1.00 84.56 73 PHE A C 1
ATOM 595 O O . PHE A 1 73 ? 9.428 -4.247 -12.574 1.00 84.56 73 PHE A O 1
ATOM 602 N N . PHE A 1 74 ? 11.259 -4.754 -13.774 1.00 87.25 74 PHE A N 1
ATOM 603 C CA . PHE A 1 74 ? 12.200 -4.334 -12.743 1.00 87.25 74 PHE A CA 1
ATOM 604 C C . PHE A 1 74 ? 12.134 -2.823 -12.478 1.00 87.25 74 PHE A C 1
ATOM 606 O O . PHE A 1 74 ? 12.077 -2.414 -11.319 1.00 87.25 74 PHE A O 1
ATOM 613 N N . LEU A 1 75 ? 12.087 -1.995 -13.5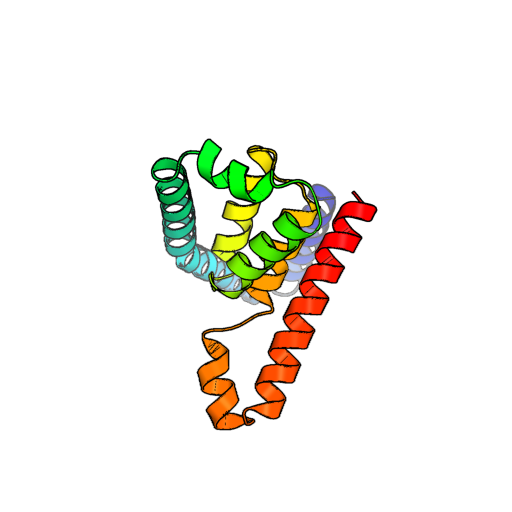28 1.00 84.75 75 LEU A N 1
ATOM 614 C CA . LEU A 1 75 ? 12.019 -0.536 -13.396 1.00 84.75 75 LEU A CA 1
ATOM 615 C C . LEU A 1 75 ? 10.738 -0.080 -12.693 1.00 84.75 75 LEU A C 1
ATOM 617 O O . LEU A 1 75 ? 10.809 0.721 -11.764 1.00 84.75 75 LEU A O 1
ATOM 621 N N . VAL A 1 76 ? 9.580 -0.621 -13.073 1.00 85.75 76 VAL A N 1
ATOM 622 C CA . VAL A 1 76 ? 8.296 -0.312 -12.423 1.00 85.75 76 VAL A CA 1
ATOM 623 C C . VAL A 1 76 ? 8.306 -0.727 -10.951 1.00 85.75 76 VAL A C 1
ATOM 625 O O . VAL A 1 76 ? 7.924 0.058 -10.082 1.00 85.75 76 VAL A O 1
ATOM 628 N N . SER A 1 77 ? 8.823 -1.921 -10.652 1.00 88.19 77 SER A N 1
ATOM 629 C CA . SER A 1 77 ? 8.983 -2.400 -9.275 1.00 88.19 77 SER A CA 1
ATOM 630 C C . SER A 1 77 ? 9.877 -1.460 -8.457 1.00 88.19 77 SER A C 1
ATOM 632 O O . SER A 1 77 ? 9.551 -1.133 -7.313 1.00 88.19 77 SER A O 1
ATOM 634 N N . LEU A 1 78 ? 10.977 -0.978 -9.049 1.00 87.75 78 LEU A N 1
ATOM 635 C CA . LEU A 1 78 ? 11.915 -0.043 -8.423 1.00 87.75 78 LEU A CA 1
ATOM 636 C C . LEU A 1 78 ? 11.270 1.319 -8.140 1.00 87.75 78 LEU A C 1
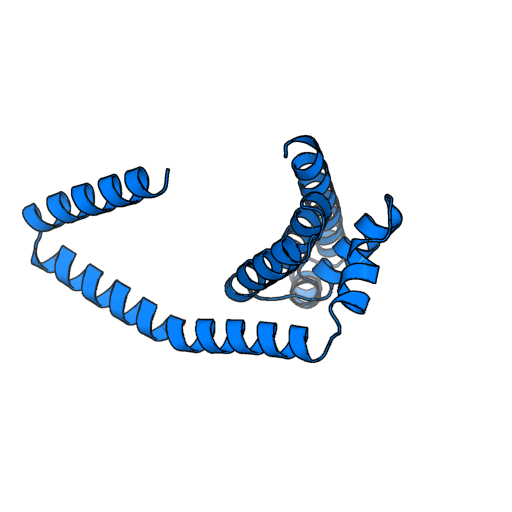ATOM 638 O O . LEU A 1 78 ? 11.457 1.870 -7.058 1.00 87.75 78 LEU A O 1
ATOM 642 N N . VAL A 1 79 ? 10.468 1.838 -9.074 1.00 85.19 79 VAL A N 1
ATOM 643 C CA . VAL A 1 79 ? 9.697 3.070 -8.856 1.00 85.19 79 VAL A CA 1
ATOM 644 C C . VAL A 1 79 ? 8.739 2.889 -7.680 1.00 85.19 79 VAL A C 1
ATOM 646 O O . VAL A 1 79 ? 8.719 3.739 -6.794 1.00 85.19 79 VAL A O 1
ATOM 649 N N . GLY A 1 80 ? 8.010 1.771 -7.606 1.00 85.06 80 GLY A N 1
ATOM 650 C CA . GLY A 1 80 ? 7.131 1.491 -6.465 1.00 85.06 80 GLY A CA 1
ATOM 651 C C . GLY A 1 80 ? 7.889 1.470 -5.133 1.00 85.06 80 GLY A C 1
ATOM 652 O O . GLY A 1 80 ? 7.464 2.104 -4.175 1.00 85.06 80 GLY A O 1
ATOM 653 N N . ALA A 1 81 ? 9.076 0.862 -5.088 1.00 85.19 81 ALA A N 1
ATOM 654 C CA . ALA A 1 81 ? 9.913 0.854 -3.886 1.00 85.19 81 ALA A CA 1
ATOM 655 C C . ALA A 1 81 ? 10.363 2.257 -3.427 1.00 85.19 81 ALA A C 1
ATOM 657 O O . ALA A 1 81 ? 10.553 2.483 -2.230 1.00 85.19 81 ALA A O 1
ATOM 658 N N . ILE A 1 82 ? 10.550 3.195 -4.360 1.00 82.81 82 ILE A N 1
ATOM 659 C CA . ILE A 1 82 ? 10.962 4.574 -4.058 1.00 82.81 82 ILE A CA 1
AT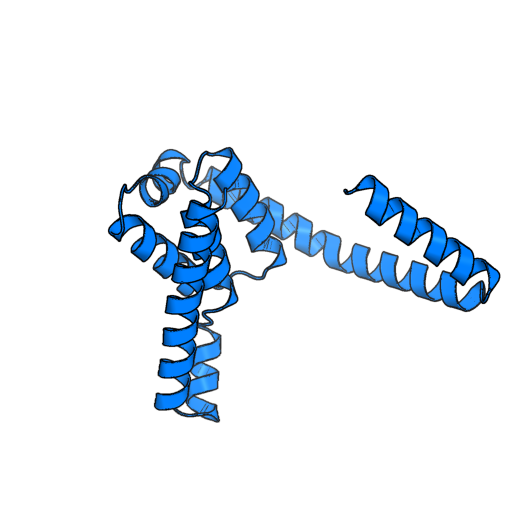OM 660 C C . ILE A 1 82 ? 9.776 5.421 -3.608 1.00 82.81 82 ILE A C 1
ATOM 662 O O . ILE A 1 82 ? 9.874 6.183 -2.643 1.00 82.81 82 ILE A O 1
ATOM 666 N N . VAL A 1 83 ? 8.656 5.311 -4.314 1.00 78.62 83 VAL A N 1
ATOM 667 C CA . VAL A 1 83 ? 7.498 6.170 -4.099 1.00 78.62 83 VAL A CA 1
ATOM 668 C C . VAL A 1 83 ? 6.646 5.571 -2.978 1.00 78.62 83 VAL A C 1
ATOM 670 O O . VAL A 1 83 ? 5.658 4.905 -3.226 1.00 78.62 83 VAL A O 1
ATOM 673 N N . THR A 1 84 ? 7.000 5.785 -1.710 1.00 72.69 84 THR A N 1
ATOM 674 C CA . THR A 1 84 ? 6.169 5.288 -0.597 1.00 72.69 84 THR A CA 1
ATOM 675 C C . THR A 1 84 ? 4.870 6.094 -0.492 1.00 72.69 84 THR A C 1
ATOM 677 O O . THR A 1 84 ? 4.818 7.145 0.148 1.00 72.69 84 THR A O 1
ATOM 680 N N . ILE A 1 85 ? 3.808 5.595 -1.121 1.00 76.69 85 ILE A N 1
ATOM 681 C CA . ILE A 1 85 ? 2.473 6.190 -1.072 1.00 76.69 85 ILE A CA 1
ATOM 682 C C . ILE A 1 85 ? 1.583 5.382 -0.109 1.00 76.69 85 ILE A C 1
ATOM 684 O O . ILE A 1 85 ? 1.524 4.156 -0.208 1.00 76.69 85 ILE A O 1
ATOM 688 N N . PRO A 1 86 ? 0.819 6.039 0.786 1.00 75.31 86 PRO A N 1
ATOM 689 C CA . PRO A 1 86 ? -0.221 5.386 1.576 1.00 75.31 86 PRO A CA 1
ATOM 690 C C . PRO A 1 86 ? -1.214 4.571 0.730 1.00 75.31 86 PRO A C 1
ATOM 692 O O . PRO A 1 86 ? -1.714 5.040 -0.294 1.00 75.31 86 PRO A O 1
ATOM 695 N N . GLY A 1 87 ? -1.592 3.387 1.224 1.00 76.25 87 GLY A N 1
ATOM 696 C CA . GLY A 1 87 ? -2.536 2.476 0.558 1.00 76.25 87 GLY A CA 1
ATOM 697 C C . GLY A 1 87 ? -3.823 3.125 0.012 1.00 76.25 87 GLY A C 1
ATOM 698 O O . GLY A 1 87 ? -4.190 2.832 -1.126 1.00 76.25 87 GLY A O 1
ATOM 699 N N . PRO A 1 88 ? -4.488 4.054 0.732 1.00 74.69 88 PRO A N 1
ATOM 700 C CA . PRO A 1 88 ? -5.691 4.722 0.227 1.00 74.69 88 PRO A CA 1
ATOM 701 C C . PRO A 1 88 ? -5.515 5.510 -1.085 1.00 74.69 88 PRO A C 1
ATOM 703 O O . PRO A 1 88 ? -6.493 5.699 -1.802 1.00 74.69 88 PRO A O 1
ATOM 706 N N . ILE A 1 89 ? -4.296 5.951 -1.417 1.00 75.94 89 ILE A N 1
ATOM 707 C CA . ILE A 1 89 ? -3.965 6.627 -2.688 1.00 75.94 89 ILE A CA 1
ATOM 708 C C . ILE A 1 89 ? -3.540 5.609 -3.751 1.00 75.94 89 ILE A C 1
ATOM 710 O O . ILE A 1 89 ? -3.842 5.773 -4.934 1.00 75.94 89 ILE A O 1
ATOM 714 N N . ALA A 1 90 ? -2.837 4.556 -3.329 1.00 80.44 90 ALA A N 1
ATOM 715 C CA . ALA A 1 90 ? -2.283 3.541 -4.214 1.00 80.44 90 ALA A CA 1
ATOM 716 C C . ALA A 1 90 ? -3.364 2.851 -5.061 1.00 80.44 90 ALA A C 1
ATOM 718 O O . ALA A 1 90 ? -3.177 2.659 -6.260 1.00 80.44 90 ALA A O 1
ATOM 719 N N . PHE A 1 91 ? -4.514 2.521 -4.460 1.00 80.56 91 PHE A N 1
ATOM 720 C CA . PHE A 1 91 ? -5.586 1.809 -5.163 1.00 80.56 91 PHE A CA 1
ATOM 721 C C . PHE A 1 91 ? -6.284 2.649 -6.250 1.00 80.56 91 PHE A C 1
ATOM 723 O O . PHE A 1 91 ? -6.421 2.143 -7.366 1.00 80.56 91 PHE A O 1
ATOM 730 N N . PRO A 1 92 ? -6.694 3.915 -6.011 1.00 81.12 92 PRO A N 1
ATOM 731 C CA . PRO A 1 92 ? -7.182 4.786 -7.083 1.00 81.12 92 PRO A CA 1
ATOM 732 C C . PRO A 1 92 ? -6.177 4.977 -8.222 1.00 81.12 92 PRO A C 1
ATOM 734 O O . PRO A 1 92 ? -6.566 4.911 -9.386 1.00 81.12 92 PRO A O 1
ATOM 737 N N . LEU A 1 93 ? -4.892 5.166 -7.897 1.00 80.62 93 LEU A N 1
ATOM 738 C CA . LEU A 1 93 ? -3.828 5.295 -8.894 1.00 80.62 93 LEU A CA 1
ATOM 739 C C . LEU A 1 93 ? -3.714 4.028 -9.750 1.00 80.62 93 LEU A C 1
ATOM 741 O O . LEU A 1 93 ? -3.728 4.113 -10.973 1.00 80.62 93 LEU A O 1
ATOM 745 N N . ALA A 1 94 ? -3.677 2.855 -9.120 1.00 83.56 94 ALA A N 1
ATOM 746 C CA . ALA A 1 94 ? -3.655 1.579 -9.826 1.00 83.56 94 ALA A CA 1
ATOM 747 C C . ALA A 1 94 ? -4.871 1.390 -10.740 1.00 83.56 94 ALA A C 1
ATOM 749 O O . ALA A 1 94 ? -4.724 0.951 -11.876 1.00 83.56 94 ALA A O 1
ATOM 750 N N . GLY A 1 95 ? -6.066 1.761 -10.271 1.00 83.94 95 GLY A N 1
ATOM 751 C CA . GLY A 1 95 ? -7.282 1.716 -11.079 1.00 83.94 95 GLY A CA 1
ATOM 752 C C . GLY A 1 95 ? -7.241 2.663 -12.282 1.00 83.94 95 GLY A C 1
ATOM 753 O O . GLY A 1 95 ? -7.732 2.304 -13.350 1.00 83.94 95 GLY A O 1
ATOM 754 N N . ALA A 1 96 ? -6.647 3.850 -12.135 1.00 81.94 96 ALA A N 1
ATOM 755 C CA . ALA A 1 96 ? -6.449 4.784 -13.242 1.00 81.94 96 ALA A CA 1
ATOM 756 C C . ALA A 1 96 ? -5.459 4.225 -14.276 1.00 81.94 96 ALA A C 1
ATOM 758 O O . ALA A 1 96 ? -5.790 4.151 -15.455 1.00 81.94 96 ALA A O 1
ATOM 759 N N . LEU A 1 97 ? -4.302 3.731 -13.827 1.00 82.75 97 LEU A N 1
ATOM 760 C CA . LEU A 1 97 ? -3.294 3.121 -14.700 1.00 82.75 97 LEU A CA 1
ATOM 761 C C . LEU A 1 97 ? -3.826 1.869 -15.415 1.00 82.75 97 LEU A C 1
ATOM 763 O O . LEU A 1 97 ? -3.550 1.666 -16.595 1.00 82.75 97 LEU A O 1
ATOM 767 N N . LEU A 1 98 ? -4.643 1.059 -14.734 1.00 85.69 98 LEU A N 1
ATOM 768 C CA . LEU A 1 98 ? -5.312 -0.093 -15.339 1.00 85.69 98 LEU A CA 1
ATOM 769 C C . LEU A 1 98 ? -6.238 0.332 -16.484 1.00 85.69 98 LEU A C 1
ATOM 771 O O . LEU A 1 98 ? -6.232 -0.289 -17.543 1.00 85.69 98 LEU A O 1
ATOM 775 N N . LYS A 1 99 ? -7.009 1.411 -16.300 1.00 8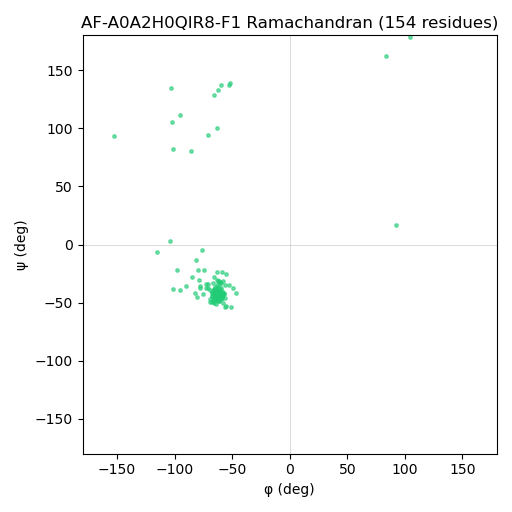4.50 99 LYS A N 1
ATOM 776 C CA . LYS A 1 99 ? -7.877 1.963 -17.355 1.00 84.50 99 LYS A CA 1
ATOM 777 C C . LYS A 1 99 ? -7.092 2.528 -18.538 1.00 84.50 99 LYS A C 1
ATOM 779 O O . LYS A 1 99 ? -7.603 2.499 -19.650 1.00 84.50 99 LYS A O 1
ATOM 784 N N . MET A 1 100 ? -5.869 2.998 -18.305 1.00 81.19 100 MET A N 1
ATOM 785 C CA . MET A 1 100 ? -4.946 3.453 -19.350 1.00 81.19 100 MET A CA 1
ATOM 786 C C . MET A 1 100 ? -4.282 2.290 -20.113 1.00 81.19 100 MET A C 1
ATOM 788 O O . MET A 1 100 ? -3.563 2.521 -21.080 1.00 81.19 100 MET A O 1
ATOM 792 N N . GLY A 1 101 ? -4.524 1.037 -19.706 1.00 81.88 101 GLY A N 1
ATOM 793 C CA . GLY A 1 101 ? -3.996 -0.157 -20.369 1.00 81.88 101 GLY A CA 1
ATOM 794 C C . GLY A 1 101 ? -2.663 -0.656 -19.811 1.00 81.88 101 GLY A C 1
ATOM 795 O O . GLY A 1 101 ? -1.988 -1.440 -20.477 1.00 81.88 101 GLY A O 1
ATOM 796 N N . ALA A 1 102 ? -2.257 -0.220 -18.614 1.00 84.31 102 ALA A N 1
ATOM 797 C CA . ALA A 1 102 ? -1.072 -0.772 -17.964 1.00 84.31 102 ALA A CA 1
ATOM 798 C C . ALA A 1 102 ? -1.267 -2.278 -17.666 1.00 84.31 102 ALA A C 1
ATOM 800 O O . ALA A 1 102 ? -2.312 -2.656 -17.120 1.00 84.31 102 ALA A O 1
ATOM 801 N N . PRO A 1 103 ? -0.287 -3.146 -17.986 1.00 86.12 103 PRO A N 1
ATOM 802 C CA . PRO A 1 103 ? -0.407 -4.580 -17.739 1.00 86.12 103 PRO A CA 1
ATOM 803 C C . PRO A 1 103 ? -0.600 -4.898 -16.254 1.00 86.12 103 PRO A C 1
ATOM 805 O O . PRO A 1 103 ? 0.070 -4.335 -15.384 1.00 86.12 103 PRO A O 1
ATOM 808 N N . GLN A 1 104 ? -1.506 -5.830 -15.961 1.00 87.44 104 GLN A N 1
ATOM 809 C CA . GLN A 1 104 ? -1.899 -6.160 -14.587 1.00 87.44 104 GLN A CA 1
ATOM 810 C C . GLN A 1 104 ? -0.728 -6.691 -13.751 1.00 87.44 104 GLN A C 1
ATOM 812 O O . GLN A 1 104 ? -0.612 -6.359 -12.576 1.00 87.44 104 GLN A O 1
ATOM 817 N N . GLU A 1 105 ? 0.183 -7.436 -14.373 1.00 88.44 105 GLU A N 1
ATOM 818 C CA . GLU A 1 105 ? 1.426 -7.927 -13.770 1.00 88.44 105 GLU A CA 1
ATOM 819 C C . GLU A 1 105 ? 2.351 -6.804 -13.280 1.00 88.44 105 GLU A C 1
ATOM 821 O O . GLU A 1 105 ? 2.874 -6.865 -12.164 1.00 88.44 105 GLU A O 1
ATOM 826 N N . LEU A 1 106 ? 2.499 -5.741 -14.078 1.00 88.56 106 LEU A N 1
ATOM 827 C CA . LEU A 1 106 ? 3.290 -4.556 -13.740 1.00 88.56 106 LEU A CA 1
ATOM 828 C C . LEU A 1 106 ? 2.617 -3.733 -12.643 1.00 88.56 106 LEU A C 1
ATOM 830 O O . LEU A 1 106 ? 3.289 -3.202 -11.763 1.00 88.56 106 LEU A O 1
ATOM 834 N N . LEU A 1 107 ? 1.288 -3.634 -12.671 1.00 89.12 107 LEU A N 1
ATOM 835 C CA . LEU A 1 107 ? 0.531 -2.952 -11.623 1.00 89.12 107 LEU A CA 1
ATOM 836 C C . LEU A 1 107 ? 0.598 -3.702 -10.293 1.00 89.12 107 LEU A C 1
ATOM 838 O O . LEU A 1 107 ? 0.768 -3.077 -9.248 1.00 89.12 107 LEU A O 1
ATOM 842 N N . ALA A 1 108 ? 0.495 -5.029 -10.323 1.00 90.50 108 ALA A N 1
ATOM 843 C CA . ALA A 1 108 ? 0.599 -5.861 -9.135 1.00 90.50 108 ALA A CA 1
ATOM 844 C C . ALA A 1 108 ? 1.988 -5.737 -8.495 1.00 90.50 108 ALA A C 1
ATOM 846 O O . ALA A 1 108 ? 2.071 -5.464 -7.298 1.00 90.50 108 ALA A O 1
ATOM 847 N N . SER A 1 109 ? 3.071 -5.834 -9.276 1.00 91.06 109 SER A N 1
ATOM 848 C CA . SER A 1 109 ? 4.424 -5.637 -8.737 1.00 91.06 109 SER A CA 1
ATOM 849 C C . SER A 1 109 ? 4.646 -4.216 -8.229 1.00 91.06 109 SER A C 1
ATOM 851 O O . SER A 1 109 ? 5.184 -4.055 -7.136 1.00 91.06 109 SER A O 1
ATOM 853 N N . PHE A 1 110 ? 4.163 -3.199 -8.953 1.00 89.31 110 PHE A N 1
ATOM 854 C CA . PHE A 1 110 ? 4.221 -1.800 -8.531 1.00 89.31 110 PHE A CA 1
ATOM 855 C C . PHE A 1 110 ? 3.558 -1.581 -7.171 1.00 89.31 110 PHE A C 1
ATOM 857 O O . PHE A 1 110 ? 4.192 -1.056 -6.264 1.00 89.31 110 PHE A O 1
ATOM 864 N N . ILE A 1 111 ? 2.299 -1.996 -6.997 1.00 89.81 111 ILE A N 1
ATOM 865 C CA . ILE A 1 111 ? 1.560 -1.803 -5.737 1.00 89.81 111 ILE A CA 1
ATOM 866 C C . ILE A 1 111 ? 2.191 -2.623 -4.607 1.00 89.81 111 ILE A C 1
ATOM 868 O O . ILE A 1 111 ? 2.273 -2.160 -3.464 1.00 89.81 111 ILE A O 1
ATOM 872 N N . SER A 1 112 ? 2.645 -3.841 -4.903 1.00 91.12 112 SER A N 1
ATOM 873 C CA . SER A 1 112 ? 3.317 -4.676 -3.914 1.00 91.12 112 SER A CA 1
ATOM 874 C C . SER A 1 112 ? 4.634 -4.050 -3.461 1.00 91.12 112 SER A C 1
ATOM 876 O O . SER A 1 112 ? 4.870 -3.990 -2.258 1.00 91.12 112 SER A O 1
ATOM 878 N N . THR A 1 113 ? 5.468 -3.505 -4.352 1.00 91.50 113 THR A N 1
ATOM 879 C CA . THR A 1 113 ? 6.697 -2.821 -3.917 1.00 91.50 113 THR A CA 1
ATOM 880 C C . THR A 1 113 ? 6.398 -1.517 -3.189 1.00 91.50 113 THR A C 1
ATOM 882 O O . THR A 1 113 ? 7.005 -1.271 -2.151 1.00 91.50 113 THR A O 1
ATOM 885 N N . LEU A 1 114 ? 5.403 -0.752 -3.647 1.00 88.44 114 LEU A N 1
ATOM 886 C CA . LEU A 1 114 ? 4.903 0.473 -3.006 1.00 88.44 114 LEU A CA 1
ATOM 887 C C . LEU A 1 114 ? 4.530 0.281 -1.531 1.00 88.44 114 LEU A C 1
ATOM 889 O O . LEU A 1 114 ? 4.683 1.194 -0.721 1.00 88.44 114 LEU A O 1
ATOM 893 N N . THR A 1 115 ? 4.011 -0.900 -1.191 1.00 86.69 115 THR A N 1
ATOM 894 C CA . THR A 1 115 ? 3.502 -1.218 0.151 1.00 86.69 115 THR A CA 1
ATOM 895 C C . THR A 1 115 ? 4.476 -2.046 0.986 1.00 86.69 115 THR A C 1
ATOM 897 O O . THR A 1 115 ? 4.595 -1.816 2.189 1.00 86.69 115 THR A O 1
ATOM 900 N N . MET A 1 116 ? 5.184 -3.003 0.380 1.00 88.88 116 MET A N 1
ATOM 901 C CA . MET A 1 116 ? 6.080 -3.924 1.091 1.00 88.88 116 MET A CA 1
ATOM 902 C C . MET A 1 116 ? 7.483 -3.348 1.308 1.00 88.88 116 MET A C 1
ATOM 904 O O . MET A 1 116 ? 8.160 -3.736 2.270 1.00 88.88 116 MET A O 1
ATOM 908 N N . VAL A 1 117 ? 7.933 -2.452 0.424 1.00 87.69 117 VAL A N 1
ATOM 909 C CA . VAL A 1 117 ? 9.276 -1.867 0.464 1.00 87.69 117 VAL A CA 1
ATOM 910 C C . VAL A 1 117 ? 9.187 -0.458 1.035 1.00 87.69 117 VAL A C 1
ATOM 912 O O . VAL A 1 117 ? 8.746 0.484 0.389 1.00 87.69 117 VAL A O 1
ATOM 915 N N . GLY A 1 118 ? 9.627 -0.311 2.283 1.00 81.38 118 GLY A N 1
ATOM 916 C CA . GLY A 1 118 ? 9.592 0.967 2.992 1.00 81.38 118 GLY A CA 1
ATOM 917 C C . GLY A 1 118 ? 10.959 1.634 2.993 1.00 81.38 118 GLY A C 1
ATOM 918 O O . GLY A 1 118 ? 11.696 1.495 3.963 1.00 81.38 118 GLY A O 1
ATOM 919 N N . LEU A 1 119 ? 11.351 2.340 1.926 1.00 77.94 119 LEU A N 1
ATOM 920 C CA . LEU A 1 119 ? 12.635 3.063 1.949 1.00 77.94 119 LEU A CA 1
ATOM 921 C C . LEU A 1 119 ? 12.646 4.160 3.020 1.00 77.94 119 LEU A C 1
ATOM 923 O O . LEU A 1 119 ? 13.663 4.354 3.683 1.00 77.94 119 LEU A O 1
ATOM 927 N N . SER A 1 120 ? 11.508 4.808 3.265 1.00 77.38 120 SER A N 1
ATOM 928 C CA . SER A 1 120 ? 11.365 5.764 4.367 1.00 77.38 120 SER A CA 1
ATOM 929 C C . SER A 1 120 ? 11.524 5.102 5.743 1.00 77.38 120 SER A C 1
ATOM 931 O O . SER A 1 120 ? 12.221 5.640 6.602 1.00 77.38 120 SER A O 1
ATOM 933 N N . SER A 1 121 ? 10.952 3.907 5.945 1.00 80.81 121 SER A N 1
ATOM 934 C CA . SER A 1 121 ? 11.091 3.153 7.200 1.00 80.81 121 SER A CA 1
ATOM 935 C C . SER A 1 121 ? 12.465 2.501 7.355 1.00 80.81 121 SER A C 1
ATOM 937 O O . SER A 1 121 ? 12.896 2.257 8.480 1.00 80.81 121 SER A O 1
ATOM 939 N N . SER A 1 122 ? 13.190 2.278 6.255 1.00 83.38 122 SER A N 1
ATOM 940 C CA . SER A 1 122 ? 14.508 1.636 6.271 1.00 83.38 122 SER A CA 1
ATOM 941 C C . SER A 1 122 ? 15.532 2.397 7.119 1.00 83.38 122 SER A C 1
ATOM 943 O O . SER A 1 122 ? 16.360 1.775 7.780 1.00 83.38 122 SER A O 1
ATOM 945 N N . LEU A 1 123 ? 15.444 3.732 7.181 1.00 83.06 123 LEU A N 1
ATOM 946 C CA . LEU A 1 123 ? 16.315 4.551 8.031 1.00 83.06 123 LEU A CA 1
ATOM 947 C C . LEU A 1 123 ? 16.102 4.243 9.517 1.00 83.06 123 LEU A C 1
ATOM 949 O O . LEU A 1 123 ? 17.064 4.071 10.266 1.00 83.06 123 LEU A O 1
ATOM 953 N N . LEU A 1 124 ? 14.838 4.119 9.926 1.00 87.56 124 LEU A N 1
ATOM 954 C CA . LEU A 1 124 ? 14.479 3.737 11.288 1.00 87.56 124 LEU A CA 1
ATOM 955 C C . LEU A 1 124 ? 14.887 2.285 11.554 1.00 87.56 124 LEU A C 1
ATOM 957 O O . LEU A 1 124 ? 15.517 1.999 12.567 1.00 87.56 124 LEU A O 1
ATOM 961 N N . GLU A 1 125 ? 14.634 1.366 10.627 1.00 88.06 125 GLU A N 1
ATOM 962 C CA . GLU A 1 125 ? 15.016 -0.041 10.788 1.00 88.06 125 GLU A CA 1
ATOM 963 C C . GLU A 1 125 ? 16.521 -0.241 10.951 1.00 88.06 125 GLU A C 1
ATOM 965 O O . GLU A 1 125 ? 16.940 -1.037 11.791 1.00 88.06 125 GLU A O 1
ATOM 970 N N . ILE A 1 126 ? 17.341 0.523 10.224 1.00 92.25 126 ILE A N 1
ATOM 971 C CA . ILE A 1 126 ? 18.798 0.486 10.387 1.00 92.25 126 ILE A CA 1
ATOM 972 C C . ILE A 1 126 ? 19.186 0.886 11.810 1.00 92.25 126 ILE A C 1
ATOM 974 O O . ILE A 1 126 ? 20.087 0.267 12.377 1.00 92.25 126 ILE A O 1
ATOM 978 N N . SER A 1 127 ? 18.512 1.886 12.385 1.00 90.38 127 SER A N 1
ATOM 979 C CA . SER A 1 127 ? 18.801 2.363 13.739 1.00 90.38 127 SER A CA 1
ATOM 980 C C . SER A 1 127 ? 18.384 1.376 14.838 1.00 90.38 127 SER A C 1
ATOM 982 O O . SER A 1 127 ? 19.094 1.262 15.832 1.00 90.38 127 SER A O 1
ATOM 984 N N . TYR A 1 128 ? 17.292 0.624 14.647 1.00 91.75 128 TYR A N 1
ATOM 985 C CA . TYR A 1 128 ? 16.758 -0.295 15.665 1.00 91.75 128 TYR A CA 1
ATOM 986 C C . TYR A 1 128 ? 17.226 -1.751 15.511 1.00 91.75 128 TYR A C 1
ATOM 988 O O . TYR A 1 128 ? 17.504 -2.416 16.504 1.00 91.75 128 TYR A O 1
ATOM 996 N N . PHE A 1 129 ? 17.317 -2.258 14.281 1.00 90.62 129 PHE A N 1
ATOM 997 C CA . PHE A 1 129 ? 17.566 -3.678 13.980 1.00 90.62 129 PHE A CA 1
ATOM 998 C C . PHE A 1 129 ? 18.900 -3.921 13.261 1.00 90.62 129 PHE A C 1
ATOM 1000 O O . PHE A 1 129 ? 19.314 -5.064 13.055 1.00 90.62 129 PHE A O 1
ATOM 1007 N N . GLY A 1 130 ? 19.593 -2.851 12.873 1.00 92.06 130 GLY A N 1
ATOM 1008 C CA . GLY A 1 130 ? 20.872 -2.916 12.184 1.00 92.06 130 GLY A CA 1
ATOM 1009 C C . GLY A 1 130 ? 20.755 -3.111 10.670 1.00 92.06 130 GLY A C 1
ATOM 1010 O O . GLY A 1 130 ? 19.739 -3.529 10.103 1.00 92.06 130 GLY A O 1
ATOM 1011 N N . LYS A 1 131 ? 21.861 -2.809 9.980 1.00 91.00 131 LYS A N 1
ATOM 1012 C CA . LYS A 1 131 ? 21.927 -2.794 8.509 1.00 91.00 131 LYS A CA 1
ATOM 1013 C C . LYS A 1 131 ? 21.628 -4.157 7.884 1.00 91.00 131 LYS A C 1
ATOM 1015 O O . LYS A 1 131 ? 20.889 -4.223 6.910 1.00 91.00 131 LYS A O 1
ATOM 1020 N N . ARG A 1 132 ? 22.171 -5.245 8.448 1.00 91.50 132 ARG A N 1
ATOM 1021 C CA . ARG A 1 132 ? 22.008 -6.603 7.893 1.00 91.50 132 ARG A CA 1
ATOM 1022 C C . ARG A 1 132 ? 20.539 -7.021 7.829 1.00 91.50 132 ARG A C 1
ATOM 1024 O O . ARG A 1 132 ? 20.094 -7.493 6.789 1.00 91.50 132 ARG A O 1
ATOM 1031 N N . PHE A 1 133 ? 19.796 -6.799 8.914 1.00 92.25 133 PHE A N 1
ATOM 1032 C CA . PHE A 1 133 ? 18.368 -7.099 8.969 1.00 92.25 133 PHE A CA 1
ATOM 1033 C C . PHE A 1 133 ? 17.583 -6.261 7.957 1.00 92.25 133 PHE A C 1
ATOM 1035 O O . PHE A 1 133 ? 16.804 -6.808 7.182 1.00 92.25 133 PHE A O 1
ATOM 1042 N N . THR A 1 134 ? 17.845 -4.952 7.909 1.00 90.88 134 THR A N 1
ATOM 1043 C CA . THR A 1 134 ? 17.124 -4.038 7.011 1.00 90.88 134 THR A CA 1
ATOM 1044 C C . THR A 1 134 ? 17.314 -4.415 5.541 1.00 90.88 134 THR A C 1
ATOM 1046 O O . THR A 1 134 ? 16.341 -4.497 4.795 1.00 90.88 134 THR A O 1
ATOM 1049 N N . PHE A 1 135 ? 18.550 -4.711 5.120 1.00 91.00 135 PHE A N 1
ATOM 1050 C CA . PHE A 1 135 ? 18.827 -5.144 3.746 1.00 91.00 135 PHE A CA 1
ATOM 1051 C C . PHE A 1 135 ? 18.147 -6.475 3.407 1.00 91.00 135 PHE A C 1
ATOM 1053 O O . PHE A 1 135 ? 17.568 -6.596 2.330 1.00 91.00 135 PHE A O 1
ATOM 1060 N N . LEU A 1 136 ? 18.166 -7.448 4.324 1.00 92.50 136 LEU A N 1
ATOM 1061 C CA . LEU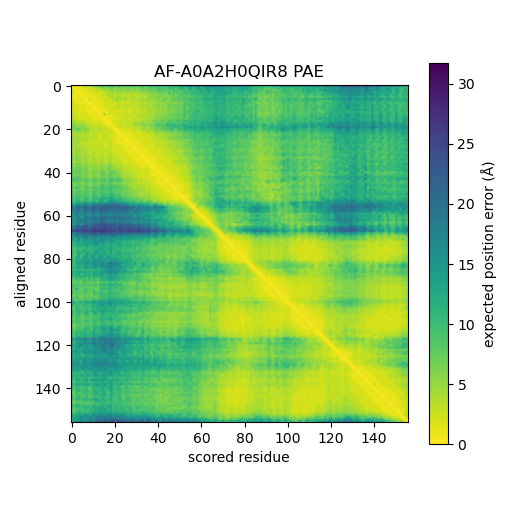 A 1 136 ? 17.473 -8.724 4.132 1.00 92.50 136 LEU A CA 1
ATOM 1062 C C . LEU A 1 136 ? 15.957 -8.531 4.020 1.00 92.50 136 LEU A C 1
ATOM 1064 O O . LEU A 1 136 ? 15.340 -9.090 3.113 1.00 92.50 136 LEU A O 1
ATOM 1068 N N . ARG A 1 137 ? 15.350 -7.710 4.886 1.00 91.12 137 ARG A N 1
ATOM 1069 C CA . ARG A 1 137 ? 13.905 -7.442 4.864 1.00 91.12 137 ARG A CA 1
ATOM 1070 C C . ARG A 1 137 ? 13.496 -6.739 3.575 1.00 91.12 137 ARG A C 1
ATOM 1072 O O . ARG A 1 137 ? 12.600 -7.198 2.884 1.00 91.12 137 ARG A O 1
ATOM 1079 N N . GLN A 1 138 ? 14.182 -5.659 3.221 1.00 91.69 138 GLN A N 1
ATOM 1080 C CA . GLN A 1 138 ? 13.842 -4.863 2.043 1.00 91.69 138 GLN A CA 1
ATOM 1081 C C . GLN A 1 138 ? 14.101 -5.631 0.743 1.00 91.69 138 GLN A C 1
ATOM 1083 O O . GLN A 1 138 ? 13.267 -5.603 -0.160 1.00 91.69 138 GLN A O 1
ATOM 1088 N N . GLY A 1 139 ? 15.209 -6.374 0.669 1.00 91.25 139 GLY A N 1
ATOM 1089 C CA . GLY A 1 139 ? 15.514 -7.239 -0.469 1.00 91.25 139 GLY A CA 1
ATOM 1090 C C . GLY A 1 139 ? 14.495 -8.366 -0.637 1.00 91.25 139 GLY A C 1
ATOM 1091 O O . GLY A 1 139 ? 13.972 -8.559 -1.732 1.00 91.25 139 GLY A O 1
ATOM 1092 N N . SER A 1 140 ? 14.152 -9.075 0.445 1.00 92.31 140 SER A N 1
ATOM 1093 C CA . SER A 1 140 ? 13.145 -10.148 0.394 1.00 92.31 140 SER A CA 1
ATOM 1094 C C . SER A 1 140 ? 11.742 -9.619 0.083 1.00 92.31 140 SER A C 1
ATOM 1096 O O . SER A 1 140 ? 11.040 -10.236 -0.719 1.00 92.31 140 SER A O 1
ATOM 1098 N N . SER A 1 141 ? 11.354 -8.454 0.620 1.00 92.62 141 SER A N 1
ATOM 1099 C CA . SER A 1 141 ? 10.115 -7.756 0.253 1.00 92.62 141 SER A CA 1
ATOM 1100 C C . SER A 1 141 ? 10.068 -7.412 -1.234 1.00 92.62 141 SER A C 1
ATOM 1102 O O . SER A 1 141 ? 9.056 -7.662 -1.883 1.00 92.62 141 SER A O 1
ATOM 1104 N N . PHE A 1 142 ? 11.155 -6.866 -1.784 1.00 92.56 142 PHE A N 1
ATOM 1105 C CA . PHE A 1 142 ? 11.222 -6.481 -3.193 1.00 92.56 142 PHE A CA 1
ATOM 1106 C C . PHE A 1 142 ? 11.106 -7.696 -4.122 1.00 92.56 142 PHE A C 1
ATOM 1108 O O . PHE A 1 142 ? 10.297 -7.693 -5.047 1.00 92.56 142 PHE A O 1
ATOM 1115 N N . ILE A 1 143 ? 11.844 -8.772 -3.826 1.00 93.81 143 ILE A N 1
ATOM 1116 C CA . ILE A 1 143 ? 11.762 -10.032 -4.582 1.00 93.81 143 ILE A CA 1
ATOM 1117 C C . ILE A 1 143 ? 10.354 -10.630 -4.480 1.00 93.81 143 ILE A C 1
ATOM 1119 O O . ILE A 1 143 ? 9.785 -11.040 -5.487 1.00 93.81 143 ILE A O 1
ATOM 1123 N N . SER A 1 144 ? 9.760 -10.640 -3.284 1.00 93.38 144 SER A N 1
ATOM 1124 C CA . SER A 1 144 ? 8.405 -11.164 -3.080 1.00 93.38 144 SER A CA 1
ATOM 1125 C C . SER A 1 144 ? 7.362 -10.368 -3.866 1.00 93.38 144 SER A C 1
ATOM 1127 O O . SER A 1 144 ? 6.494 -10.960 -4.499 1.00 93.38 144 SER A O 1
ATOM 1129 N N . ALA A 1 145 ? 7.471 -9.039 -3.893 1.00 92.19 145 ALA A N 1
ATOM 1130 C CA . ALA A 1 145 ? 6.587 -8.177 -4.674 1.00 92.19 145 ALA A CA 1
ATOM 1131 C C . ALA A 1 145 ? 6.694 -8.439 -6.186 1.00 92.19 145 ALA A C 1
ATOM 1133 O O . ALA A 1 145 ? 5.680 -8.514 -6.880 1.00 92.19 145 ALA A O 1
ATOM 1134 N N . MET A 1 146 ? 7.912 -8.649 -6.691 1.00 91.19 146 MET A N 1
ATOM 1135 C CA . MET A 1 146 ? 8.138 -9.068 -8.075 1.00 91.19 146 MET A CA 1
ATOM 1136 C C . MET A 1 146 ? 7.507 -10.438 -8.369 1.00 91.19 146 MET A C 1
ATOM 1138 O O . MET A 1 146 ? 6.852 -10.604 -9.394 1.00 91.19 146 MET A O 1
ATOM 1142 N N . LEU A 1 147 ? 7.643 -11.410 -7.463 1.00 93.06 147 LEU A N 1
ATOM 1143 C CA . LEU A 1 147 ? 7.008 -12.724 -7.617 1.00 93.06 147 LEU A CA 1
ATOM 1144 C C . LEU A 1 147 ? 5.480 -12.623 -7.639 1.00 93.06 147 LEU A C 1
ATOM 1146 O O . LEU A 1 147 ? 4.850 -13.256 -8.481 1.00 93.06 147 LEU A O 1
ATOM 1150 N N . ILE A 1 148 ? 4.885 -11.799 -6.773 1.00 92.19 148 ILE A N 1
ATOM 1151 C CA . ILE A 1 148 ? 3.435 -11.553 -6.760 1.00 92.19 148 ILE A CA 1
ATOM 1152 C C . ILE A 1 148 ? 2.971 -11.002 -8.112 1.00 92.19 148 ILE A C 1
ATOM 1154 O O . ILE A 1 148 ? 1.983 -11.494 -8.654 1.00 92.19 148 ILE A O 1
ATOM 1158 N N . GLY A 1 149 ? 3.691 -10.031 -8.683 1.00 90.19 149 GLY A N 1
ATOM 1159 C CA . GLY A 1 149 ? 3.354 -9.481 -9.997 1.00 90.19 149 GLY A CA 1
ATOM 1160 C C . GLY A 1 149 ? 3.410 -10.518 -11.119 1.00 90.19 149 GLY A C 1
ATOM 1161 O O . GLY A 1 149 ? 2.478 -10.598 -11.915 1.00 90.19 149 GLY A O 1
ATOM 1162 N N . LEU A 1 150 ? 4.447 -11.363 -11.139 1.00 89.62 150 LEU A N 1
ATOM 1163 C CA . LEU A 1 150 ? 4.577 -12.450 -12.119 1.00 89.62 150 LEU A CA 1
ATOM 1164 C C . LEU A 1 150 ? 3.471 -13.500 -11.973 1.00 89.62 150 LEU A C 1
ATOM 1166 O O . LEU A 1 150 ? 2.887 -13.930 -12.965 1.00 89.62 150 LEU A O 1
ATOM 1170 N N . ILE A 1 151 ? 3.158 -13.894 -10.737 1.00 91.94 151 ILE A N 1
ATOM 1171 C CA . ILE A 1 151 ? 2.066 -14.829 -10.452 1.00 91.94 151 ILE A CA 1
ATOM 1172 C C . ILE A 1 151 ? 0.739 -14.232 -10.922 1.00 91.94 151 ILE A C 1
ATOM 1174 O O . ILE A 1 151 ? -0.050 -14.927 -11.558 1.00 91.94 151 ILE A O 1
ATOM 1178 N N . MET A 1 152 ? 0.501 -12.945 -10.667 1.00 89.31 152 MET A N 1
ATOM 1179 C CA . MET A 1 152 ? -0.723 -12.281 -11.108 1.00 89.31 152 MET A CA 1
ATOM 1180 C C . MET A 1 152 ? -0.826 -12.183 -12.627 1.00 89.31 152 MET A C 1
ATOM 1182 O O . MET A 1 152 ? -1.902 -12.443 -13.149 1.00 89.31 152 MET A O 1
ATOM 1186 N N . GLY A 1 153 ? 0.278 -11.913 -13.326 1.00 84.94 153 GLY A N 1
ATOM 1187 C CA . GLY A 1 153 ? 0.335 -11.972 -14.791 1.00 84.94 153 GLY A CA 1
ATOM 1188 C C . GLY A 1 153 ? 0.065 -13.356 -15.371 1.00 84.94 153 GLY A C 1
ATOM 1189 O O . GLY A 1 153 ? -0.484 -13.476 -16.455 1.00 84.94 153 GLY A O 1
ATOM 1190 N N . SER A 1 154 ? 0.425 -14.416 -14.644 1.00 82.94 154 SER A N 1
ATOM 1191 C CA . SER A 1 154 ? 0.161 -15.790 -15.081 1.00 82.94 154 SER A CA 1
ATOM 1192 C C . SER A 1 154 ? -1.279 -16.263 -14.829 1.00 82.94 154 SER A C 1
ATOM 1194 O O . SER A 1 154 ? -1.718 -17.230 -15.449 1.00 82.94 154 SER A O 1
ATOM 1196 N N . LEU A 1 155 ? -1.993 -15.630 -13.889 1.00 81.38 155 LEU A N 1
ATOM 1197 C CA . LEU A 1 155 ? -3.320 -16.057 -13.424 1.00 81.38 155 LEU A CA 1
ATOM 1198 C C . LEU A 1 155 ? -4.486 -15.301 -14.076 1.00 81.38 155 LEU A C 1
ATOM 1200 O O . LEU A 1 155 ? -5.609 -15.804 -14.024 1.00 81.38 155 LEU A O 1
ATOM 1204 N N . LEU A 1 156 ? -4.245 -14.102 -14.611 1.00 72.44 156 LEU A N 1
ATOM 1205 C CA . LEU A 1 156 ? -5.249 -13.167 -15.133 1.00 72.44 156 LEU A CA 1
ATOM 1206 C C . LEU A 1 156 ? -5.046 -12.919 -16.629 1.00 72.44 156 LEU A C 1
ATOM 1208 O O . LEU A 1 156 ? -6.080 -12.823 -17.332 1.00 72.44 156 LEU A O 1
#

Secondary structure (DSSP, 8-state):
-HHHHHHHHHHHHHHHHHH-HHHHHHHHHHHHHHHHHHHHHHHHHHHHHHHHHHHS-HHHHHHHHT--SHHHHHHHHHHHHHS---HHHHHHHHHHHHHTT--HHHHHHHHHHHHH--HHHHHHHHHHH-HHHHHHHHHHHHHHHHHHHHHHHHH-

Solvent-accessible surface area (backbone atoms only — not comparable to full-atom values): 8165 Å² total; per-residue (Å²): 110,70,69,57,55,52,50,53,52,52,52,53,50,51,54,41,37,75,73,38,50,67,63,44,50,54,52,51,52,49,51,52,52,52,48,62,66,46,44,62,56,53,52,53,39,54,50,50,50,51,49,48,55,68,74,44,53,65,67,65,57,43,55,51,62,63,38,81,57,72,66,22,49,50,52,41,27,49,49,16,27,69,54,70,53,62,68,88,47,47,53,60,49,51,54,51,44,46,75,74,65,41,48,66,24,50,50,42,11,19,54,34,9,19,69,56,16,50,63,80,52,41,62,56,36,32,74,76,64,30,61,71,52,37,52,53,52,42,52,51,29,42,53,50,14,47,49,52,4,54,52,46,51,74,74,111

Sequence (156 aa):
MILFIWGVAFTLTGLSFLKDKQKTYEVLIFSIKSLKKLLPTLFGMVFFVGFILTIFPEEKIMMIFNHKGYLGFFLVSLVGAIVTIPGPIAFPLAGALLKMGAPQELLASFISTLTMVGLSSSLLEISYFGKRFTFLRQGSSFISAMLIGLIMGSLL

pLDDT: mean 85.51, std 8.43, range [57.53, 96.44]

Nearest PDB structures (foldseek):
  8i7r-assembly1_Fg  TM=2.024E-01  e=6.354E+00  Mus musculus

Foldseek 3Di:
DVVVVVVVVVVVLVVVCVVPVVVSVVVVVVVVVVVVVCVVVLVVLLVVLVVVPVVQDLVNVVVLLVPPDPVSLLSLLVVLLVQQDDPSNLVSNLVVNVVSVRQQLSSQLSSQNSHQRCPVCLVVCCVPVNDVVSCVSNVVSSVVSNVRSVVRNVPD